Protein AF-A0A227J4R7-F1 (afdb_monomer_lite)

Radius of gyration: 16.45 Å; chains: 1; bounding box: 40×35×44 Å

pLDDT: mean 96.66, std 2.2, range [86.0, 98.81]

Organism: Vibrio parahaemolyticus (NCBI:txid670)

Sequence (116 aa):
HYQTKGDKVTSVKIFNVPAYLAHQDVTVEIEGLGEITVDVAYGGNYYVIVDPQENYAGLEHYSPDEILMLSPKVRTAVSKAVECIHPNDPTVCGVSHVLWTGKPTQEGATARNAVF

Structure (mmCIF, N/CA/C/O backbone):
data_AF-A0A227J4R7-F1
#
_entry.id   AF-A0A227J4R7-F1
#
loop_
_atom_site.group_PDB
_atom_site.id
_atom_site.type_symbol
_atom_site.label_atom_id
_atom_site.label_alt_id
_atom_site.label_comp_id
_atom_site.label_asym_id
_atom_site.label_entity_id
_atom_site.label_seq_id
_atom_site.pdbx_PDB_ins_code
_atom_site.Cartn_x
_atom_site.Cartn_y
_atom_site.Cartn_z
_atom_site.occupancy
_atom_site.B_iso_or_equiv
_atom_site.auth_seq_id
_atom_site.auth_comp_id
_atom_site.auth_asym_id
_atom_site.auth_atom_id
_atom_site.pdbx_PDB_model_num
ATOM 1 N N . HIS A 1 1 ? -17.351 -5.636 19.881 1.00 86.00 1 HIS A N 1
ATOM 2 C CA . HIS A 1 1 ? -16.840 -5.052 21.141 1.00 86.00 1 HIS A CA 1
ATOM 3 C C . HIS A 1 1 ? -16.734 -3.548 20.958 1.00 86.00 1 HIS A C 1
ATOM 5 O O . HIS A 1 1 ? -16.105 -3.133 19.994 1.00 86.00 1 HIS A O 1
ATOM 11 N N . TYR A 1 2 ? -17.368 -2.740 21.807 1.00 94.88 2 TYR A N 1
ATOM 12 C CA . TYR A 1 2 ? -17.293 -1.279 21.724 1.00 94.88 2 TYR A CA 1
ATOM 13 C C . TYR A 1 2 ? -17.286 -0.656 23.124 1.00 94.88 2 TYR A C 1
ATOM 15 O O . TYR A 1 2 ? -17.679 -1.308 24.090 1.00 94.88 2 TYR A O 1
ATOM 23 N N . GLN A 1 3 ? -16.802 0.578 23.228 1.00 97.25 3 GLN A N 1
ATOM 24 C CA . GLN A 1 3 ? -16.785 1.377 24.455 1.00 97.25 3 GLN A CA 1
ATOM 25 C C . GLN A 1 3 ? -17.697 2.591 24.295 1.00 97.25 3 GLN A C 1
ATOM 27 O O . GLN A 1 3 ? -17.858 3.102 23.183 1.00 97.25 3 GLN A O 1
ATOM 32 N N . THR A 1 4 ? -18.275 3.062 25.400 1.00 97.50 4 THR A N 1
ATOM 33 C CA . THR A 1 4 ? -19.112 4.265 25.428 1.00 97.50 4 THR A CA 1
ATOM 34 C C . THR A 1 4 ? -18.672 5.238 26.515 1.00 97.50 4 THR A C 1
ATOM 36 O O . THR A 1 4 ? -18.087 4.856 27.529 1.00 97.50 4 THR A O 1
ATOM 39 N N . LYS A 1 5 ? -18.990 6.517 26.310 1.00 97.25 5 LYS A N 1
ATOM 40 C CA . LYS A 1 5 ? -18.961 7.566 27.332 1.00 97.25 5 LYS A CA 1
ATOM 41 C C . LYS A 1 5 ? -20.324 8.257 27.332 1.00 97.25 5 LYS A C 1
ATOM 43 O O . LYS A 1 5 ? -20.612 9.054 26.438 1.00 97.25 5 LYS A O 1
ATOM 48 N N . GLY A 1 6 ? -21.164 7.921 28.313 1.00 96.25 6 GLY A N 1
ATOM 49 C CA . GLY A 1 6 ? -22.595 8.241 28.273 1.00 96.25 6 GLY A CA 1
ATOM 50 C C . GLY A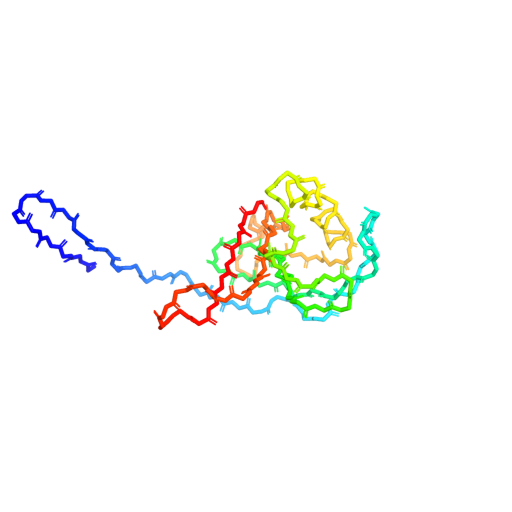 1 6 ? -23.256 7.565 27.071 1.00 96.25 6 GLY A C 1
ATOM 51 O O . GLY A 1 6 ? -22.984 6.396 26.795 1.00 96.25 6 GLY A O 1
ATOM 52 N N . ASP A 1 7 ? -24.029 8.332 26.306 1.00 96.69 7 ASP A N 1
ATOM 53 C CA . ASP A 1 7 ? -24.788 7.827 25.152 1.00 96.69 7 ASP A CA 1
ATOM 54 C C . ASP A 1 7 ? -23.977 7.788 23.844 1.00 96.69 7 ASP A C 1
ATOM 56 O O . ASP A 1 7 ? -24.519 7.526 22.771 1.00 96.69 7 ASP A O 1
ATOM 60 N N . LYS A 1 8 ? -22.667 8.071 23.898 1.00 96.81 8 LYS A N 1
ATOM 61 C CA . LYS A 1 8 ? -21.793 8.108 22.717 1.00 96.81 8 LYS A CA 1
ATOM 62 C C . LYS A 1 8 ? -20.815 6.944 22.705 1.00 96.81 8 LYS A C 1
ATOM 64 O O . LYS A 1 8 ? -20.107 6.717 23.684 1.00 96.81 8 LYS A O 1
ATOM 69 N N . VAL A 1 9 ? -20.722 6.260 21.566 1.00 97.50 9 VAL A N 1
ATOM 70 C CA . VAL A 1 9 ? -19.672 5.269 21.291 1.00 97.50 9 VAL A CA 1
ATOM 71 C C . VAL A 1 9 ? -18.335 5.988 21.098 1.00 97.50 9 VAL A C 1
ATOM 73 O O . VAL A 1 9 ? -18.252 6.942 20.328 1.00 97.50 9 VAL A O 1
ATOM 76 N N . THR A 1 10 ? -17.294 5.538 21.799 1.00 97.56 10 THR A N 1
ATOM 77 C CA . THR A 1 10 ? -15.942 6.125 21.755 1.00 97.56 10 THR A CA 1
ATOM 78 C C . THR A 1 10 ? -14.913 5.228 21.076 1.00 97.56 10 THR A C 1
ATOM 80 O O . THR A 1 10 ? -13.882 5.719 20.631 1.00 97.56 10 THR A O 1
ATOM 83 N N . SER A 1 11 ? -15.164 3.921 20.998 1.00 97.19 11 SER A N 1
ATOM 84 C CA . SER A 1 11 ? -14.262 2.964 20.355 1.00 97.19 11 SER A CA 1
ATOM 85 C C . SER A 1 11 ? -15.030 1.733 19.903 1.00 97.19 11 SER A C 1
ATOM 87 O O . SER A 1 11 ? -15.942 1.284 20.596 1.00 97.19 11 SER A O 1
ATOM 89 N N . VAL A 1 12 ? -14.641 1.168 18.763 1.00 97.25 12 VAL A N 1
ATOM 90 C CA . VAL A 1 12 ? -15.163 -0.094 18.237 1.00 97.25 12 VAL A CA 1
ATOM 91 C C . VAL A 1 12 ? -13.978 -0.982 17.883 1.00 97.25 12 VAL A C 1
ATOM 93 O O . VAL A 1 12 ? -13.009 -0.531 17.280 1.00 97.25 12 VAL A O 1
ATOM 96 N N . LYS A 1 13 ? -14.070 -2.262 18.238 1.00 96.88 13 LYS A N 1
ATOM 97 C CA . LYS A 1 13 ? -13.153 -3.309 17.793 1.00 96.88 13 LYS A CA 1
ATOM 98 C C . LYS A 1 13 ? -13.894 -4.262 16.868 1.00 96.88 13 LYS A C 1
ATOM 100 O O . LYS A 1 13 ? -14.926 -4.829 17.248 1.00 96.88 13 LYS A O 1
ATOM 105 N N . ILE A 1 14 ? -13.311 -4.452 15.691 1.00 95.81 14 ILE A N 1
ATOM 106 C CA . ILE A 1 14 ? -13.790 -5.330 14.628 1.00 95.81 14 ILE A CA 1
ATOM 107 C C . ILE A 1 14 ? -12.789 -6.477 14.484 1.00 95.81 14 ILE A C 1
ATOM 109 O O . ILE A 1 14 ? -11.579 -6.258 14.536 1.00 95.81 14 ILE A O 1
ATOM 113 N N . PHE A 1 15 ? -13.297 -7.698 14.332 1.00 95.81 15 PHE A N 1
ATOM 114 C CA . PHE A 1 15 ? -12.501 -8.821 13.849 1.00 95.81 15 PHE A CA 1
ATOM 115 C C . PHE A 1 15 ? -12.658 -8.861 12.336 1.00 95.81 15 PHE A C 1
ATOM 117 O O . PHE A 1 15 ? -13.772 -9.026 11.842 1.00 95.81 15 PHE A O 1
ATOM 124 N N . ASN A 1 16 ? -11.563 -8.606 11.625 1.00 95.56 16 ASN A N 1
ATOM 125 C CA . ASN A 1 16 ? -11.580 -8.529 10.173 1.00 95.56 16 ASN A CA 1
ATOM 126 C C . ASN A 1 16 ? -11.641 -9.930 9.540 1.00 95.56 16 ASN A C 1
ATOM 128 O O . ASN A 1 16 ? -11.424 -10.939 10.217 1.00 95.56 16 ASN A O 1
ATOM 132 N N . VAL A 1 17 ? -11.908 -9.979 8.236 1.00 95.56 17 VAL A N 1
ATOM 133 C CA . VAL A 1 17 ? -11.735 -11.191 7.426 1.00 95.56 17 VAL A CA 1
ATOM 134 C C . VAL A 1 17 ? -10.268 -11.654 7.433 1.00 95.56 17 VAL A C 1
ATOM 136 O O . VAL A 1 17 ? -9.378 -10.850 7.737 1.00 95.56 17 VAL A O 1
ATOM 139 N N . PRO A 1 18 ? -9.983 -12.928 7.097 1.00 96.75 18 PRO A N 1
ATOM 140 C CA . PRO A 1 18 ? -8.612 -13.393 6.926 1.00 96.75 18 PRO A CA 1
ATOM 141 C C . PRO A 1 18 ? -7.842 -12.521 5.930 1.00 96.75 18 PRO A C 1
ATOM 143 O O 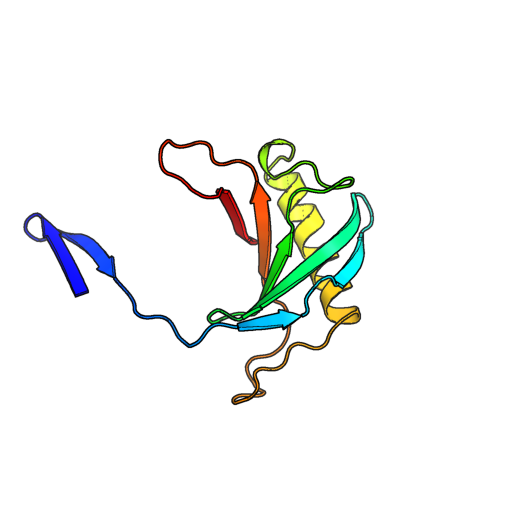. PRO A 1 18 ? -8.333 -12.216 4.844 1.00 96.75 18 PRO A O 1
ATOM 146 N N . ALA A 1 19 ? -6.630 -12.137 6.318 1.00 97.38 19 ALA A N 1
ATOM 147 C CA . ALA A 1 19 ? -5.717 -11.343 5.510 1.00 97.38 19 ALA A CA 1
ATOM 148 C C . ALA A 1 19 ? -4.498 -12.184 5.114 1.00 97.38 19 ALA A C 1
ATOM 150 O O . ALA A 1 19 ? -4.090 -13.068 5.871 1.00 97.38 19 ALA A O 1
ATOM 151 N N . TYR A 1 20 ? -3.925 -11.922 3.941 1.00 98.00 20 TYR A N 1
ATOM 152 C CA . TYR A 1 20 ? -2.753 -12.640 3.436 1.00 98.00 20 TYR A CA 1
ATOM 153 C C . TYR A 1 20 ? -1.941 -11.787 2.457 1.00 98.00 20 TYR A C 1
ATOM 155 O O . TYR A 1 20 ? -2.463 -10.858 1.839 1.00 98.00 20 TYR A O 1
ATOM 163 N N . LEU A 1 21 ? -0.660 -12.125 2.311 1.00 98.31 21 LEU A N 1
ATOM 164 C CA . LEU A 1 21 ? 0.213 -11.572 1.279 1.00 98.31 21 LEU A CA 1
ATOM 165 C C . LEU A 1 21 ? -0.088 -12.284 -0.044 1.00 98.31 21 LEU A C 1
ATOM 167 O O . LEU A 1 21 ? 0.043 -13.504 -0.125 1.00 98.31 21 LEU A O 1
ATOM 171 N N . ALA A 1 22 ? -0.559 -11.540 -1.041 1.00 98.12 22 ALA A N 1
ATOM 172 C CA . ALA A 1 22 ? -0.947 -12.084 -2.338 1.00 98.12 22 ALA A CA 1
ATOM 173 C C . ALA A 1 22 ? 0.249 -12.158 -3.291 1.00 98.12 22 ALA A C 1
ATOM 175 O O . ALA A 1 22 ? 0.448 -13.184 -3.933 1.00 98.12 22 ALA A O 1
ATOM 176 N N . HIS A 1 23 ? 1.049 -11.093 -3.334 1.00 98.50 23 HIS A N 1
ATOM 177 C CA . HIS A 1 23 ? 2.284 -11.007 -4.109 1.00 98.50 23 HIS A CA 1
ATOM 178 C C . HIS A 1 23 ? 3.325 -10.241 -3.306 1.00 98.50 23 HIS A C 1
ATOM 180 O O . HIS A 1 23 ? 2.975 -9.299 -2.594 1.00 98.50 23 HIS A O 1
ATOM 186 N N . GLN A 1 24 ? 4.582 -10.645 -3.432 1.00 98.50 24 GLN A N 1
ATOM 187 C CA . GLN A 1 24 ? 5.712 -10.006 -2.772 1.00 98.50 24 GLN A CA 1
ATOM 188 C C . GLN A 1 24 ? 6.712 -9.535 -3.825 1.00 98.50 24 GLN A C 1
ATOM 190 O O . GLN A 1 24 ? 6.869 -10.213 -4.843 1.00 98.50 24 GLN A O 1
ATOM 195 N N . ASP A 1 25 ? 7.386 -8.417 -3.566 1.00 98.44 25 ASP A N 1
ATOM 196 C CA . ASP A 1 25 ? 8.513 -7.923 -4.364 1.00 98.44 25 ASP A CA 1
ATOM 197 C C . ASP A 1 25 ? 8.171 -7.741 -5.862 1.00 98.44 25 ASP A C 1
ATOM 199 O O . ASP A 1 25 ? 8.919 -8.132 -6.761 1.00 98.44 25 ASP A O 1
ATOM 203 N N . VAL A 1 26 ? 7.008 -7.146 -6.152 1.00 98.69 26 VAL A N 1
ATOM 204 C CA . VAL A 1 26 ? 6.559 -6.852 -7.520 1.00 98.69 26 VAL A CA 1
ATOM 205 C C . VAL A 1 26 ? 7.200 -5.553 -8.000 1.00 98.69 26 VAL A C 1
ATOM 207 O O . VAL A 1 26 ? 6.853 -4.474 -7.523 1.00 98.69 26 VAL A O 1
ATOM 210 N N . THR A 1 27 ? 8.098 -5.636 -8.977 1.00 98.62 27 THR A N 1
ATOM 211 C CA . THR A 1 27 ? 8.757 -4.461 -9.565 1.00 98.62 27 THR A CA 1
ATOM 212 C C . THR A 1 27 ? 7.996 -3.933 -10.783 1.00 98.62 27 THR A C 1
ATOM 214 O O . THR A 1 27 ? 7.644 -4.693 -11.689 1.00 98.62 27 THR A O 1
ATOM 217 N N . VAL A 1 28 ? 7.735 -2.624 -10.818 1.00 98.50 28 VAL A N 1
ATOM 218 C CA . VAL A 1 28 ? 7.039 -1.936 -11.916 1.00 98.50 28 VAL A CA 1
ATOM 219 C C . VAL A 1 28 ? 7.645 -0.563 -12.205 1.00 98.50 28 VAL A C 1
ATOM 221 O O . VAL A 1 28 ? 8.091 0.140 -11.304 1.00 98.50 28 VAL A O 1
ATOM 224 N N . GLU A 1 29 ? 7.590 -0.150 -13.470 1.00 98.50 29 GLU A N 1
ATOM 225 C CA . GLU A 1 29 ? 8.019 1.178 -13.921 1.00 98.50 29 GLU A CA 1
ATOM 226 C C . GLU A 1 29 ? 6.861 2.178 -13.901 1.00 98.50 29 GLU A C 1
ATOM 228 O O . GLU A 1 29 ? 5.815 1.952 -14.522 1.00 98.50 29 GLU A O 1
ATOM 233 N N . ILE A 1 30 ? 7.052 3.306 -13.215 1.00 98.31 30 ILE A N 1
ATOM 234 C CA . ILE A 1 30 ? 6.025 4.330 -13.023 1.00 98.31 30 ILE A CA 1
ATOM 235 C C . ILE A 1 30 ? 6.485 5.659 -13.610 1.00 98.31 30 ILE A C 1
ATOM 237 O O . ILE A 1 30 ? 7.432 6.291 -13.148 1.00 98.31 30 ILE A O 1
ATOM 241 N N . GLU A 1 31 ? 5.751 6.152 -14.604 1.00 95.94 31 GLU A N 1
ATOM 242 C CA . GLU A 1 31 ? 6.031 7.454 -15.205 1.00 95.94 31 GLU A CA 1
ATOM 243 C C . GLU A 1 31 ? 5.932 8.591 -14.167 1.00 95.94 31 GLU A C 1
ATOM 245 O O . GLU A 1 31 ? 4.845 8.901 -13.660 1.00 95.94 31 GLU A O 1
ATOM 250 N N . GLY A 1 32 ? 7.065 9.256 -13.925 1.00 94.31 32 GLY A N 1
ATOM 251 C CA . GLY A 1 32 ? 7.211 10.353 -12.962 1.00 94.31 32 GLY A CA 1
ATOM 252 C C . GLY A 1 32 ? 7.733 9.928 -11.587 1.00 94.31 32 GLY A C 1
ATOM 253 O O . GLY A 1 32 ? 7.972 10.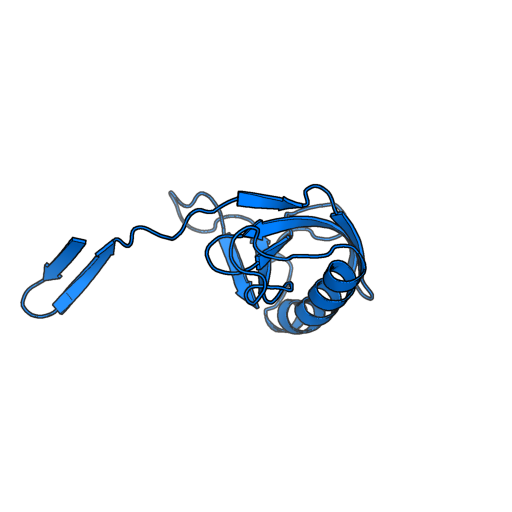799 -10.759 1.00 94.31 32 GLY A O 1
ATOM 254 N N . LEU A 1 33 ? 7.931 8.627 -11.355 1.00 96.69 33 LEU A N 1
ATOM 255 C CA . LEU A 1 33 ? 8.506 8.093 -10.116 1.00 96.69 33 LEU A CA 1
ATOM 256 C C . LEU A 1 33 ? 9.725 7.196 -10.388 1.00 96.69 33 LEU A C 1
ATOM 258 O O . LEU A 1 33 ? 10.667 7.222 -9.611 1.00 96.69 33 LEU A O 1
ATOM 262 N N . GLY A 1 34 ? 9.743 6.484 -11.518 1.00 98.06 34 GLY A N 1
ATOM 263 C CA . GLY A 1 34 ? 10.765 5.497 -11.868 1.00 98.06 34 GLY A CA 1
ATOM 264 C C . GLY A 1 34 ? 10.356 4.081 -11.466 1.00 98.06 34 GLY A C 1
ATOM 265 O O . GLY A 1 34 ? 9.172 3.806 -11.239 1.00 98.06 34 GLY A O 1
ATOM 266 N N . GLU A 1 35 ? 11.344 3.196 -11.381 1.00 98.50 35 GLU A N 1
ATOM 267 C CA . GLU A 1 35 ? 11.156 1.816 -10.948 1.00 98.50 35 GLU A CA 1
ATOM 268 C C . GLU A 1 35 ? 10.837 1.768 -9.451 1.00 98.50 35 GLU A C 1
ATOM 270 O O . GLU A 1 35 ? 11.547 2.363 -8.638 1.00 98.50 35 GLU A O 1
ATOM 275 N N . ILE A 1 36 ? 9.779 1.053 -9.076 1.00 98.62 36 ILE A N 1
ATOM 276 C CA . ILE A 1 36 ? 9.459 0.770 -7.676 1.00 98.62 36 ILE A CA 1
ATOM 277 C C . ILE A 1 36 ? 9.153 -0.710 -7.487 1.00 98.62 36 ILE A C 1
ATOM 279 O O . ILE A 1 36 ? 8.570 -1.353 -8.359 1.00 98.62 36 ILE A O 1
ATOM 283 N N . THR A 1 37 ? 9.487 -1.220 -6.309 1.00 98.81 37 THR A N 1
ATOM 284 C CA . THR A 1 37 ? 9.114 -2.554 -5.843 1.00 98.81 37 THR A CA 1
ATOM 285 C C . THR A 1 37 ? 8.034 -2.430 -4.777 1.00 98.81 37 THR A C 1
ATOM 287 O O . THR A 1 37 ? 8.132 -1.597 -3.872 1.00 98.81 37 THR A O 1
ATOM 290 N N . VAL A 1 38 ? 6.971 -3.220 -4.917 1.00 98.75 38 VAL A N 1
ATOM 291 C CA . VAL A 1 38 ? 5.778 -3.161 -4.068 1.00 98.75 38 VAL A CA 1
ATOM 292 C C . VAL A 1 38 ? 5.317 -4.552 -3.663 1.00 98.75 38 VAL A C 1
ATOM 294 O O . VAL A 1 38 ? 5.490 -5.521 -4.403 1.00 98.75 38 VAL A O 1
ATOM 297 N N . ASP A 1 39 ? 4.630 -4.622 -2.531 1.00 98.75 39 ASP A N 1
ATOM 298 C CA . ASP A 1 39 ? 3.890 -5.813 -2.127 1.00 98.75 39 ASP A CA 1
ATOM 299 C C . ASP A 1 39 ? 2.404 -5.645 -2.438 1.00 98.75 39 ASP A C 1
ATOM 301 O O . ASP A 1 39 ? 1.868 -4.533 -2.465 1.00 98.75 39 ASP A O 1
ATOM 305 N N . VAL A 1 40 ? 1.702 -6.759 -2.640 1.00 98.62 40 VAL A N 1
ATOM 306 C CA . VAL A 1 40 ? 0.243 -6.771 -2.751 1.00 98.62 40 VAL A CA 1
ATOM 307 C C . VAL A 1 40 ? -0.338 -7.675 -1.680 1.00 98.62 40 VAL A C 1
ATOM 309 O O . VAL A 1 40 ? -0.063 -8.873 -1.650 1.00 98.62 40 VAL A O 1
ATOM 312 N N . ALA A 1 41 ? -1.189 -7.126 -0.818 1.00 98.31 41 ALA A N 1
ATOM 313 C CA . ALA A 1 41 ? -1.825 -7.870 0.265 1.00 98.31 41 ALA A CA 1
ATOM 314 C C . ALA A 1 41 ? -3.350 -7.750 0.220 1.00 98.31 41 ALA A C 1
ATOM 316 O O . ALA A 1 41 ? -3.904 -6.723 -0.176 1.00 98.31 41 ALA A O 1
ATOM 317 N N . TYR A 1 42 ? -4.033 -8.803 0.663 1.00 98.06 42 TYR A N 1
ATOM 318 C CA . TYR A 1 42 ? -5.474 -8.811 0.870 1.00 98.06 42 TYR A CA 1
ATOM 319 C C . TYR A 1 42 ? -5.796 -8.655 2.355 1.00 98.06 42 TYR A C 1
ATOM 321 O O . TYR A 1 42 ? -5.273 -9.392 3.187 1.00 98.06 42 TYR A O 1
ATOM 329 N N . GLY A 1 43 ? -6.703 -7.736 2.684 1.00 95.69 43 GLY A N 1
ATOM 330 C CA . GLY A 1 43 ? -7.223 -7.534 4.044 1.00 95.69 43 GLY A CA 1
ATOM 331 C C . GLY A 1 43 ? -8.713 -7.194 4.073 1.00 95.69 43 GLY A C 1
ATOM 332 O O . GLY A 1 43 ? -9.152 -6.419 4.920 1.00 95.69 43 GLY A O 1
ATOM 333 N N . GLY A 1 44 ? -9.473 -7.704 3.102 1.00 94.50 44 GLY A N 1
ATOM 334 C CA . GLY A 1 44 ? -10.842 -7.283 2.772 1.00 94.50 44 GLY A CA 1
ATOM 335 C C . GLY A 1 44 ? -10.932 -6.653 1.379 1.00 94.50 44 GLY A C 1
ATOM 336 O O . GLY A 1 44 ? -11.891 -6.896 0.656 1.00 94.50 44 GLY A O 1
ATOM 337 N N . ASN A 1 45 ? -9.879 -5.941 0.971 1.00 95.56 45 ASN A N 1
ATOM 338 C CA . ASN A 1 45 ? -9.587 -5.532 -0.405 1.00 95.56 45 ASN A CA 1
ATOM 339 C C . ASN A 1 45 ? -8.111 -5.818 -0.710 1.00 95.56 45 ASN A C 1
ATOM 341 O O . ASN A 1 45 ? -7.328 -6.018 0.223 1.00 95.56 45 ASN A O 1
ATOM 345 N N . TYR A 1 46 ? -7.738 -5.810 -1.991 1.00 97.88 46 TYR A N 1
ATOM 346 C CA . TYR A 1 46 ? -6.337 -5.834 -2.403 1.00 97.88 46 TYR A CA 1
ATOM 347 C C . TYR A 1 46 ? -5.720 -4.437 -2.340 1.00 97.88 46 TYR A C 1
ATOM 349 O O . TYR A 1 46 ? -6.246 -3.487 -2.931 1.00 97.88 46 TYR A O 1
ATOM 357 N N . TYR A 1 47 ? -4.586 -4.354 -1.655 1.00 98.25 47 TYR A N 1
ATOM 358 C CA . TYR A 1 47 ? -3.774 -3.156 -1.508 1.00 98.25 47 TYR A CA 1
ATOM 359 C C . TYR A 1 47 ? -2.423 -3.377 -2.159 1.00 98.25 47 TYR A C 1
ATOM 361 O O . TYR A 1 47 ? -1.736 -4.334 -1.814 1.00 98.25 47 TYR A O 1
ATOM 369 N N . VAL A 1 48 ? -2.040 -2.467 -3.047 1.00 98.69 48 VAL A N 1
ATOM 370 C CA . VAL A 1 48 ? -0.639 -2.274 -3.419 1.00 98.69 48 VAL A CA 1
ATOM 371 C C . VAL A 1 48 ? 0.014 -1.459 -2.312 1.00 98.69 48 VAL A C 1
ATOM 373 O O . VAL A 1 48 ? -0.462 -0.367 -2.015 1.00 98.69 48 VAL A O 1
ATOM 376 N N . ILE A 1 49 ? 1.063 -1.977 -1.688 1.00 98.62 49 ILE A N 1
ATOM 377 C CA . ILE A 1 49 ? 1.753 -1.345 -0.565 1.00 98.62 49 ILE A CA 1
ATOM 378 C C . ILE A 1 49 ? 3.101 -0.832 -1.063 1.00 98.62 49 ILE A C 1
ATOM 380 O O . ILE A 1 49 ? 3.931 -1.608 -1.533 1.00 98.62 49 ILE A O 1
ATOM 384 N N . VAL A 1 50 ? 3.294 0.483 -0.976 1.00 98.50 50 VAL A N 1
ATOM 385 C CA . VAL A 1 50 ? 4.522 1.162 -1.398 1.00 98.50 50 VAL A CA 1
ATOM 386 C C . VAL A 1 50 ? 5.289 1.612 -0.161 1.00 98.50 50 VAL A C 1
ATOM 388 O O . VAL A 1 50 ? 4.876 2.566 0.507 1.00 98.50 50 VAL A O 1
ATOM 391 N N . ASP A 1 51 ? 6.398 0.929 0.119 1.00 97.94 51 ASP A N 1
ATOM 392 C CA . ASP A 1 51 ? 7.326 1.273 1.199 1.00 97.94 51 ASP A CA 1
ATOM 393 C C . ASP A 1 51 ? 8.471 2.186 0.735 1.00 97.94 51 ASP A C 1
ATOM 395 O 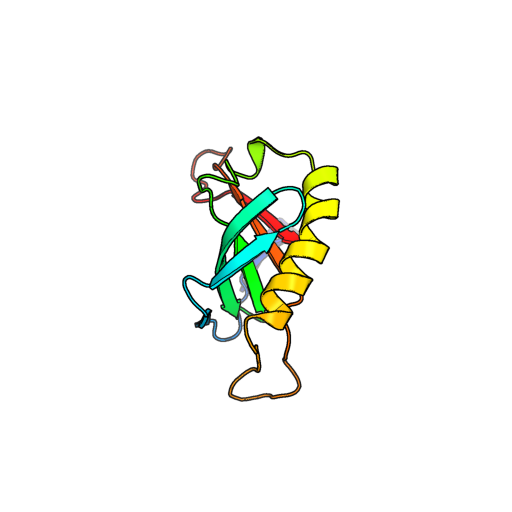O . ASP A 1 51 ? 8.794 2.198 -0.462 1.00 97.94 51 ASP A O 1
ATOM 399 N N . PRO A 1 52 ? 9.085 2.969 1.655 1.00 97.38 52 PRO A N 1
ATOM 400 C CA . PRO A 1 52 ? 10.195 3.846 1.322 1.00 97.38 52 PRO A CA 1
ATOM 401 C C . PRO A 1 52 ? 11.361 3.077 0.700 1.00 97.38 52 PRO A C 1
ATOM 403 O O . PRO A 1 52 ? 11.817 2.066 1.231 1.00 97.38 52 PRO A O 1
ATOM 406 N N . GLN A 1 53 ? 11.851 3.590 -0.419 1.00 98.00 53 GLN A N 1
ATOM 407 C CA . GLN A 1 53 ? 12.881 2.999 -1.266 1.00 98.00 53 GLN A CA 1
ATOM 408 C C . GLN A 1 53 ? 13.567 4.095 -2.096 1.00 98.00 53 GLN A C 1
ATOM 410 O O . GLN A 1 53 ? 13.255 5.276 -1.951 1.00 98.00 53 GLN A O 1
ATOM 415 N N . GLU A 1 54 ? 14.503 3.726 -2.971 1.00 97.44 54 GLU A N 1
ATOM 416 C CA . GLU A 1 54 ? 15.324 4.682 -3.734 1.00 97.44 54 GLU A CA 1
ATOM 417 C C . GLU A 1 54 ? 14.492 5.733 -4.488 1.00 97.44 54 GLU A C 1
ATOM 419 O O . GLU A 1 54 ? 14.723 6.932 -4.339 1.00 97.44 54 GLU A O 1
ATOM 424 N N . ASN A 1 55 ? 13.465 5.286 -5.213 1.00 97.88 55 ASN A N 1
ATOM 425 C CA . ASN A 1 55 ? 12.600 6.145 -6.025 1.00 97.88 55 ASN A CA 1
ATOM 426 C C . ASN A 1 55 ? 11.360 6.669 -5.280 1.00 97.88 55 ASN A C 1
ATOM 428 O O . ASN A 1 55 ? 10.533 7.371 -5.856 1.00 97.88 55 ASN A O 1
ATOM 432 N N . TYR A 1 56 ? 11.224 6.359 -3.989 1.00 98.00 56 TYR A N 1
ATOM 433 C CA . TYR A 1 56 ? 10.143 6.856 -3.142 1.00 98.00 56 TYR A CA 1
ATOM 434 C C . TYR A 1 56 ? 10.641 7.032 -1.708 1.00 98.00 56 TYR A C 1
ATOM 436 O O . TYR A 1 56 ? 10.688 6.087 -0.930 1.00 98.00 56 TYR A O 1
ATOM 444 N N . ALA A 1 57 ? 10.978 8.260 -1.315 1.00 96.69 57 ALA A N 1
ATOM 445 C CA . ALA A 1 57 ? 11.582 8.529 -0.005 1.00 96.69 57 ALA A CA 1
ATOM 446 C C . ALA A 1 57 ? 10.622 8.361 1.198 1.00 96.69 57 ALA A C 1
ATOM 448 O O . ALA A 1 57 ? 11.047 8.495 2.344 1.00 96.69 57 ALA A O 1
ATOM 449 N N . GLY A 1 58 ? 9.336 8.084 0.955 1.00 97.00 58 GLY A N 1
ATOM 450 C CA . GLY A 1 58 ? 8.288 8.016 1.971 1.00 97.00 58 GLY A CA 1
ATOM 451 C C . GLY A 1 58 ? 7.279 9.160 1.867 1.00 97.00 58 GLY A C 1
ATOM 452 O O . GLY A 1 58 ? 7.556 10.223 1.311 1.00 97.00 58 GLY A O 1
ATOM 453 N N . LEU A 1 59 ? 6.092 8.941 2.435 1.00 96.88 59 LEU A 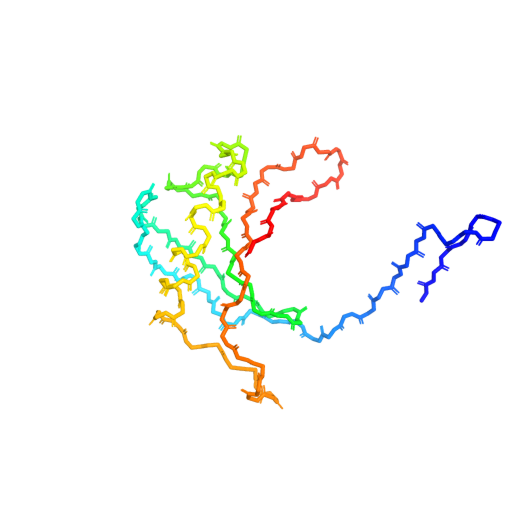N 1
ATOM 454 C CA . LEU A 1 59 ? 4.908 9.792 2.250 1.00 96.88 59 LEU A CA 1
ATOM 455 C C . LEU A 1 59 ? 5.125 11.272 2.637 1.00 96.88 59 LEU A C 1
ATOM 457 O O . LEU A 1 59 ? 4.394 12.148 2.203 1.00 96.88 59 LEU A O 1
ATOM 461 N N . GLU A 1 60 ? 6.104 11.583 3.486 1.00 95.25 60 GLU A N 1
ATOM 462 C CA . GLU A 1 60 ? 6.379 12.928 4.021 1.00 95.25 60 GLU A CA 1
ATOM 463 C C . GLU A 1 60 ? 7.062 13.834 3.007 1.00 95.25 60 GLU A C 1
ATOM 465 O O . GLU A 1 60 ? 7.116 15.043 3.216 1.00 95.25 60 GLU A O 1
ATOM 470 N N . HIS A 1 61 ? 7.558 13.246 1.925 1.00 96.94 61 HIS A N 1
ATOM 471 C CA . HIS A 1 61 ? 8.234 13.943 0.845 1.00 96.94 61 HIS A CA 1
ATOM 472 C C . HIS A 1 61 ? 7.299 14.278 -0.319 1.00 96.94 61 HIS A C 1
ATOM 474 O O . HIS A 1 61 ? 7.753 14.872 -1.291 1.00 96.94 61 HIS A O 1
ATOM 480 N N . TYR A 1 62 ? 6.013 13.930 -0.212 1.00 96.75 62 TYR A N 1
ATOM 481 C CA . TYR A 1 62 ? 5.023 14.117 -1.265 1.00 96.75 62 TYR A CA 1
ATOM 482 C C . TYR A 1 62 ? 3.811 14.882 -0.740 1.00 96.75 62 TYR A C 1
ATOM 484 O O . TYR A 1 62 ? 3.337 14.678 0.381 1.00 96.75 62 TYR A O 1
ATOM 492 N N . SER A 1 63 ? 3.283 15.761 -1.579 1.00 96.88 63 SER A N 1
ATOM 493 C CA . SER A 1 63 ? 1.989 16.393 -1.365 1.00 96.88 63 SER A CA 1
ATOM 494 C C . SER A 1 63 ? 0.842 15.400 -1.614 1.00 96.88 63 SER A C 1
ATOM 496 O O . SER A 1 63 ? 0.995 14.438 -2.374 1.00 96.88 63 SER A O 1
ATOM 498 N N . PRO A 1 64 ? -0.347 15.632 -1.028 1.00 96.31 64 PRO A N 1
ATOM 499 C CA . PRO A 1 64 ? -1.530 14.830 -1.334 1.00 96.31 64 PRO A CA 1
ATOM 500 C C . PRO A 1 64 ? -1.856 14.773 -2.834 1.00 96.31 64 PRO A C 1
ATOM 502 O O . PRO A 1 64 ? -2.259 13.721 -3.323 1.00 96.31 64 PRO A O 1
ATOM 505 N N . ASP A 1 65 ? -1.638 15.870 -3.564 1.00 97.56 65 ASP A N 1
ATOM 506 C CA . ASP A 1 65 ? -1.905 15.953 -5.004 1.00 97.56 65 ASP A CA 1
ATOM 507 C C . ASP A 1 65 ? -0.947 15.071 -5.815 1.00 97.56 65 ASP A C 1
ATOM 509 O O . ASP A 1 65 ? -1.372 14.388 -6.745 1.00 97.56 65 ASP A O 1
ATOM 513 N N . GLU A 1 66 ? 0.335 15.016 -5.444 1.00 97.12 66 GLU A N 1
ATOM 514 C CA . GLU A 1 66 ? 1.299 14.106 -6.076 1.00 97.12 66 GLU A CA 1
ATOM 515 C C . GLU A 1 66 ? 0.911 12.644 -5.858 1.00 97.12 66 GLU A C 1
ATOM 517 O O . GLU A 1 66 ? 0.893 11.862 -6.810 1.00 97.12 66 GLU A O 1
ATOM 522 N N . ILE A 1 67 ? 0.518 12.279 -4.635 1.00 97.69 67 ILE A N 1
ATOM 523 C CA . ILE A 1 67 ? 0.065 10.916 -4.343 1.00 97.69 67 ILE A CA 1
ATOM 524 C C . ILE A 1 67 ? -1.212 10.577 -5.125 1.00 97.69 67 ILE A C 1
ATOM 526 O O . ILE A 1 67 ? -1.321 9.482 -5.689 1.00 97.69 67 ILE A O 1
ATOM 530 N N . LEU A 1 68 ? -2.159 11.512 -5.225 1.00 96.88 68 LEU A N 1
ATOM 531 C CA . LEU A 1 68 ? -3.367 11.360 -6.040 1.00 96.88 68 LEU A CA 1
ATOM 532 C C . LEU A 1 68 ? -3.039 11.138 -7.522 1.00 96.88 68 LEU A C 1
ATOM 534 O O . LEU A 1 68 ? -3.667 10.299 -8.164 1.00 96.88 68 LEU A O 1
ATOM 538 N N . MET A 1 69 ? -2.047 11.849 -8.064 1.00 97.38 69 MET A N 1
ATOM 539 C CA . MET A 1 69 ? -1.613 11.686 -9.455 1.00 97.38 69 MET A CA 1
ATOM 540 C C . MET A 1 69 ? -0.881 10.360 -9.702 1.00 97.38 69 MET A C 1
ATOM 542 O O . MET A 1 69 ? -1.058 9.748 -10.758 1.00 97.38 69 MET A O 1
ATOM 546 N N . LEU A 1 70 ? -0.063 9.901 -8.751 1.00 98.00 70 LEU A N 1
ATOM 547 C CA . LEU A 1 70 ? 0.720 8.668 -8.879 1.00 98.00 70 LEU A CA 1
ATOM 548 C C . LEU A 1 70 ? -0.128 7.404 -8.685 1.00 98.00 70 LEU A C 1
ATOM 550 O O . LEU A 1 70 ? 0.103 6.397 -9.358 1.00 98.00 70 LEU A O 1
ATOM 554 N N . SER A 1 71 ? -1.135 7.439 -7.809 1.00 97.88 71 SER A N 1
ATOM 555 C CA . SER A 1 71 ? -1.893 6.243 -7.404 1.00 97.88 71 SER A CA 1
ATOM 556 C C . SER A 1 71 ? -2.559 5.488 -8.570 1.00 97.88 71 SER A C 1
ATOM 558 O O . SER A 1 71 ? -2.402 4.267 -8.645 1.00 97.88 71 SER A O 1
ATOM 560 N N . PRO A 1 72 ? -3.238 6.139 -9.539 1.00 97.56 72 PRO A N 1
ATOM 561 C CA . PRO A 1 72 ? -3.795 5.442 -10.700 1.00 97.56 72 PRO A CA 1
ATOM 562 C C . PRO A 1 72 ? -2.725 4.809 -11.598 1.00 97.56 72 PRO A C 1
ATOM 564 O O . PRO A 1 72 ? -2.968 3.747 -12.180 1.00 97.56 72 PRO A O 1
ATOM 567 N N . LYS A 1 73 ? -1.541 5.432 -11.702 1.00 98.06 73 LYS A N 1
ATOM 568 C CA . LYS A 1 73 ? -0.419 4.907 -12.495 1.00 98.06 73 LYS A CA 1
ATOM 569 C C . LYS A 1 73 ? 0.123 3.628 -11.868 1.00 98.06 73 LYS A C 1
ATOM 571 O O . LYS A 1 73 ? 0.198 2.611 -12.553 1.00 98.06 73 LYS A O 1
ATOM 576 N N . VAL A 1 74 ? 0.389 3.659 -10.559 1.00 98.25 74 VAL A N 1
ATOM 577 C CA . VAL A 1 74 ? 0.821 2.489 -9.778 1.00 98.25 74 VAL A CA 1
ATOM 578 C C . VAL A 1 74 ? -0.202 1.365 -9.879 1.00 98.25 74 VAL A C 1
ATOM 580 O O . VAL A 1 74 ? 0.137 0.253 -10.274 1.00 98.25 74 VAL A O 1
ATOM 583 N N . ARG A 1 75 ? -1.481 1.663 -9.626 1.00 97.75 75 ARG A N 1
ATOM 584 C CA . ARG A 1 75 ? -2.565 0.676 -9.716 1.00 97.75 75 ARG A CA 1
ATOM 585 C C . ARG A 1 75 ? -2.623 0.012 -11.088 1.00 97.75 75 ARG A C 1
ATOM 587 O O . ARG A 1 75 ? -2.737 -1.207 -11.174 1.00 97.75 75 ARG A O 1
ATOM 594 N N . THR A 1 76 ? -2.522 0.805 -12.154 1.00 97.56 76 THR A N 1
ATOM 595 C CA . THR A 1 76 ? -2.561 0.303 -13.533 1.00 97.56 76 THR A CA 1
ATOM 596 C C . THR A 1 76 ? -1.343 -0.556 -13.857 1.00 97.56 76 THR A C 1
ATOM 598 O O . THR A 1 76 ? -1.496 -1.599 -14.488 1.00 97.56 76 THR A O 1
ATOM 601 N N . ALA A 1 77 ? -0.146 -0.136 -13.447 1.00 98.25 77 ALA A N 1
ATOM 602 C CA . ALA A 1 77 ? 1.084 -0.881 -13.695 1.00 98.25 77 ALA A CA 1
ATOM 603 C C . ALA A 1 77 ? 1.074 -2.232 -12.967 1.00 98.25 77 ALA A C 1
ATOM 605 O O . ALA A 1 77 ? 1.289 -3.268 -13.592 1.00 98.25 77 ALA A O 1
ATOM 606 N N . VAL A 1 78 ? 0.710 -2.242 -11.683 1.00 98.31 78 VAL A N 1
ATOM 607 C CA . VAL A 1 78 ? 0.645 -3.473 -10.883 1.00 98.31 78 VAL A CA 1
ATOM 608 C C . VAL A 1 78 ? -0.464 -4.403 -11.371 1.00 98.31 78 VAL A C 1
ATOM 610 O O . VAL A 1 78 ? -0.224 -5.596 -11.511 1.00 98.31 78 VAL A O 1
ATOM 613 N N . SER A 1 79 ? -1.638 -3.873 -11.740 1.00 97.06 79 SER A N 1
ATOM 614 C CA . SER A 1 79 ? -2.728 -4.682 -12.325 1.00 97.06 79 SER A CA 1
ATOM 615 C C . SER A 1 79 ? -2.318 -5.414 -13.606 1.00 97.06 79 SER A C 1
ATOM 617 O O . SER A 1 79 ? -2.926 -6.418 -13.958 1.00 97.06 79 SER A O 1
ATOM 619 N N . LYS A 1 80 ? -1.334 -4.885 -14.344 1.00 97.69 80 LYS A N 1
ATOM 620 C CA . LYS A 1 80 ? -0.791 -5.532 -15.546 1.00 97.69 80 LYS A CA 1
ATOM 621 C C . LYS A 1 80 ? 0.293 -6.556 -15.216 1.00 97.69 80 LYS A C 1
ATOM 623 O O . LYS A 1 80 ? 0.481 -7.484 -15.994 1.00 97.69 80 LYS A O 1
ATOM 628 N N . ALA A 1 81 ? 1.016 -6.359 -14.116 1.00 98.12 81 ALA A N 1
ATOM 629 C CA . ALA A 1 81 ? 2.117 -7.221 -13.704 1.00 98.12 81 ALA A CA 1
ATOM 630 C C . ALA A 1 81 ? 1.634 -8.488 -12.987 1.00 98.12 81 ALA A C 1
ATOM 632 O O . ALA A 1 81 ? 2.233 -9.547 -13.158 1.00 98.12 81 ALA A O 1
ATOM 633 N N . VAL A 1 82 ? 0.557 -8.393 -12.201 1.00 97.69 82 VAL A N 1
ATOM 634 C CA . VAL A 1 82 ? 0.056 -9.504 -11.384 1.00 97.69 82 VAL A CA 1
ATOM 635 C C . VAL A 1 82 ? -1.463 -9.625 -11.428 1.00 97.69 82 VAL A C 1
ATOM 637 O O . VAL A 1 82 ? -2.194 -8.636 -11.466 1.00 97.69 82 VAL A O 1
ATOM 640 N N . GLU A 1 83 ? -1.945 -10.864 -11.355 1.00 97.31 83 GLU A N 1
ATOM 641 C CA . GLU A 1 83 ? -3.365 -11.165 -11.203 1.00 97.31 83 GLU A CA 1
ATOM 642 C C . GLU A 1 83 ? -3.714 -11.317 -9.717 1.00 97.31 83 GLU A C 1
ATOM 644 O O . GLU A 1 83 ? -3.067 -12.056 -8.973 1.00 97.31 83 GLU A O 1
ATOM 649 N N . CYS A 1 84 ? -4.745 -10.603 -9.268 1.00 97.44 84 CYS A N 1
ATOM 650 C CA . CYS A 1 84 ? -5.259 -10.692 -7.904 1.00 97.44 84 CYS A CA 1
ATOM 651 C C . CYS A 1 84 ? -6.688 -11.225 -7.946 1.00 97.44 84 CYS A C 1
ATOM 653 O O . CYS A 1 84 ? -7.594 -10.507 -8.366 1.00 97.44 84 CYS A O 1
ATOM 655 N N . ILE A 1 85 ? -6.890 -12.470 -7.519 1.00 97.69 85 ILE A N 1
ATOM 656 C CA . ILE A 1 85 ? -8.202 -13.118 -7.418 1.00 97.69 85 ILE A CA 1
ATOM 657 C C . ILE A 1 85 ? -8.267 -13.830 -6.071 1.00 97.69 85 ILE A C 1
ATOM 659 O O . ILE A 1 85 ? -7.358 -14.585 -5.717 1.00 97.69 85 ILE A O 1
ATOM 663 N N . HIS A 1 86 ? -9.328 -13.586 -5.304 1.00 97.31 86 HIS A N 1
ATOM 664 C CA . HIS A 1 86 ? -9.444 -14.164 -3.974 1.00 97.31 86 HIS A CA 1
ATOM 665 C C . HIS A 1 86 ? -9.690 -15.681 -4.066 1.00 97.31 86 HIS A C 1
ATOM 667 O O . HIS A 1 86 ? -10.579 -16.115 -4.803 1.00 97.31 86 HIS A O 1
ATOM 673 N N . PRO A 1 87 ? -8.964 -16.513 -3.291 1.00 96.00 87 PRO A N 1
ATOM 674 C CA . PRO A 1 87 ? -8.942 -17.968 -3.477 1.00 96.00 87 PRO A CA 1
ATOM 675 C C . PRO A 1 87 ? -10.297 -18.647 -3.255 1.00 96.00 87 PRO A C 1
ATOM 677 O O . PRO A 1 87 ? -10.541 -19.723 -3.792 1.00 96.00 87 PRO A O 1
ATOM 680 N N . ASN A 1 88 ? -11.179 -18.022 -2.470 1.00 96.25 88 ASN A N 1
ATOM 681 C CA . ASN A 1 88 ? -12.500 -18.567 -2.147 1.00 96.25 88 ASN A CA 1
ATOM 682 C C . ASN A 1 88 ? -13.656 -17.808 -2.815 1.00 96.25 88 ASN A C 1
ATOM 684 O O . ASN A 1 88 ? -14.802 -18.222 -2.670 1.00 96.25 88 ASN A O 1
ATOM 688 N N . ASP A 1 89 ? -13.384 -16.685 -3.487 1.00 95.44 89 ASP A N 1
ATOM 689 C CA . ASP A 1 89 ? -14.421 -15.864 -4.119 1.00 95.44 89 ASP A CA 1
ATOM 690 C C . ASP A 1 89 ? -13.843 -15.107 -5.326 1.00 95.44 89 ASP A C 1
ATOM 692 O O . ASP A 1 89 ? -13.248 -14.042 -5.157 1.00 95.44 89 ASP A O 1
ATOM 696 N N . PRO A 1 90 ? -14.018 -15.615 -6.555 1.00 95.75 90 PRO A N 1
ATOM 697 C CA . PRO A 1 90 ? -13.443 -14.986 -7.737 1.00 95.75 90 PRO A CA 1
ATOM 698 C C . PRO A 1 90 ? -14.077 -13.631 -8.086 1.00 95.75 90 PRO A C 1
ATOM 700 O O . PRO A 1 90 ? -13.539 -12.919 -8.929 1.00 95.75 90 PRO A O 1
ATOM 703 N N . THR A 1 91 ? -15.201 -13.253 -7.461 1.00 95.56 91 THR A N 1
ATOM 704 C CA . THR A 1 91 ? -15.798 -11.917 -7.642 1.00 95.56 91 THR A CA 1
ATOM 705 C C . THR A 1 91 ? -15.010 -10.828 -6.912 1.00 95.56 91 THR A C 1
ATOM 707 O O . THR A 1 91 ? -15.111 -9.651 -7.257 1.00 95.56 91 THR A O 1
ATOM 710 N N . VAL A 1 92 ? -14.179 -11.218 -5.939 1.00 95.62 92 VAL A N 1
ATOM 711 C CA . VAL A 1 92 ? -13.236 -10.338 -5.252 1.00 95.62 92 VAL A CA 1
ATOM 712 C C . VAL A 1 92 ? -11.902 -10.409 -5.991 1.00 95.62 92 VAL A C 1
ATOM 714 O O . VAL A 1 92 ? -11.051 -11.255 -5.714 1.00 95.62 92 VAL A O 1
ATOM 717 N N . CYS A 1 93 ? -11.727 -9.520 -6.966 1.00 96.12 93 CYS A N 1
ATOM 718 C CA . CYS A 1 93 ? -10.555 -9.501 -7.836 1.00 96.12 93 CYS A CA 1
ATOM 719 C C . CYS A 1 93 ? -10.068 -8.081 -8.158 1.00 96.12 93 CYS A C 1
ATOM 721 O O . CYS A 1 93 ? -10.823 -7.111 -8.083 1.00 96.12 93 CYS A O 1
ATOM 723 N N . GLY A 1 94 ? -8.809 -7.986 -8.585 1.00 95.06 94 GLY A N 1
ATOM 724 C CA . GLY A 1 94 ? -8.146 -6.752 -9.000 1.00 95.06 94 GLY A CA 1
ATOM 725 C C . GLY A 1 94 ? -7.610 -5.914 -7.838 1.00 95.06 94 GLY A C 1
ATOM 726 O O . GLY A 1 94 ? -8.108 -5.966 -6.713 1.00 95.06 94 GLY A O 1
ATOM 727 N N . VAL A 1 95 ? -6.580 -5.111 -8.120 1.00 94.12 95 VAL A N 1
ATOM 728 C CA . VAL A 1 95 ? -6.041 -4.140 -7.160 1.00 94.12 95 VAL A CA 1
ATOM 729 C C . VAL A 1 95 ? -6.826 -2.834 -7.244 1.00 94.12 95 VAL A C 1
ATOM 731 O O . VAL A 1 95 ? -6.886 -2.183 -8.287 1.00 94.12 95 VAL A O 1
ATOM 734 N N . SER A 1 96 ? -7.458 -2.445 -6.139 1.00 87.81 96 SER A N 1
ATOM 735 C CA . SER A 1 96 ? -8.325 -1.262 -6.080 1.00 87.81 96 SER A CA 1
ATOM 736 C C . SER A 1 96 ? -7.763 -0.136 -5.225 1.00 87.81 96 SER A C 1
ATOM 738 O O . SER A 1 96 ? -8.215 0.993 -5.374 1.00 87.81 96 SER A O 1
ATOM 740 N N . HIS A 1 97 ? -6.773 -0.415 -4.379 1.00 97.06 97 HIS A N 1
ATOM 741 C CA . HIS A 1 97 ? -6.215 0.556 -3.446 1.00 97.06 97 HIS A CA 1
ATOM 742 C C . HIS A 1 97 ? -4.693 0.581 -3.538 1.00 97.06 97 HIS A C 1
ATOM 744 O O . HIS A 1 97 ? -4.055 -0.469 -3.637 1.00 97.06 97 HIS A O 1
ATOM 750 N N . VAL A 1 98 ? -4.116 1.778 -3.465 1.00 98.38 98 VAL A N 1
ATOM 751 C CA . VAL A 1 98 ? -2.676 1.974 -3.280 1.00 98.38 98 VAL A CA 1
ATOM 752 C C . VAL A 1 98 ? -2.460 2.600 -1.909 1.00 98.38 98 VAL A C 1
ATOM 754 O O . VAL A 1 98 ? -3.019 3.652 -1.601 1.00 98.38 98 VAL A O 1
ATOM 757 N N . LEU A 1 99 ? -1.685 1.920 -1.072 1.00 98.56 99 LEU A N 1
ATOM 758 C CA . LEU A 1 99 ? -1.310 2.329 0.270 1.00 98.56 99 LEU A CA 1
ATOM 759 C C . LEU A 1 99 ? 0.141 2.800 0.236 1.00 98.56 99 LEU A C 1
ATOM 761 O O . LEU A 1 99 ? 1.068 2.011 0.083 1.00 98.56 99 LEU A O 1
ATOM 765 N N . TRP A 1 100 ? 0.316 4.102 0.406 1.00 98.50 100 TRP A N 1
ATOM 766 C CA . TRP A 1 100 ? 1.613 4.760 0.452 1.00 98.50 100 TRP A CA 1
ATOM 767 C C . TRP A 1 100 ? 2.047 4.896 1.899 1.00 98.50 100 TRP A C 1
ATOM 769 O O . TRP A 1 100 ? 1.338 5.530 2.687 1.00 98.50 100 TRP A O 1
ATOM 779 N N . THR A 1 101 ? 3.180 4.307 2.271 1.00 98.19 101 THR A N 1
ATOM 780 C CA . THR A 1 101 ? 3.676 4.371 3.648 1.00 98.19 101 THR A CA 1
ATOM 781 C C . THR A 1 101 ? 4.712 5.480 3.819 1.00 98.19 101 THR A C 1
ATOM 783 O O . THR A 1 101 ? 5.268 6.027 2.866 1.00 98.19 101 THR A O 1
ATOM 786 N N . GLY A 1 102 ? 4.957 5.879 5.059 1.00 96.62 102 GLY A N 1
ATOM 787 C CA . GLY A 1 102 ? 6.016 6.821 5.390 1.00 96.62 102 GLY A CA 1
ATOM 788 C C . GLY A 1 102 ? 6.298 6.833 6.879 1.00 96.62 102 GLY A C 1
ATOM 789 O O . GLY A 1 102 ? 5.721 6.056 7.651 1.00 96.62 102 GLY A O 1
ATOM 790 N N . LYS A 1 103 ? 7.170 7.746 7.301 1.00 95.00 103 LYS A N 1
ATOM 791 C CA . LYS A 1 103 ? 7.607 7.795 8.691 1.00 95.00 103 LYS A CA 1
ATOM 792 C C . LYS A 1 103 ? 6.439 8.137 9.634 1.00 95.00 103 LYS A C 1
ATOM 794 O O . LYS A 1 103 ? 5.657 9.054 9.350 1.00 95.00 103 LYS A O 1
ATOM 799 N N . PRO A 1 104 ? 6.306 7.435 10.776 1.00 95.12 104 PRO A N 1
ATOM 800 C CA . PRO A 1 104 ? 5.349 7.807 11.810 1.00 95.12 104 PRO A CA 1
ATOM 801 C C . PRO A 1 104 ? 5.644 9.215 12.333 1.00 95.12 104 PRO A C 1
ATOM 803 O O . PRO A 1 104 ? 6.799 9.604 12.494 1.00 95.12 104 PRO A O 1
ATOM 806 N N . THR A 1 105 ? 4.592 9.974 12.631 1.00 92.38 105 THR A N 1
ATOM 807 C CA . THR A 1 105 ? 4.704 11.350 13.153 1.00 92.38 105 THR A CA 1
ATOM 808 C C . THR A 1 105 ? 4.250 11.483 14.603 1.00 92.38 105 THR A C 1
ATOM 810 O O . THR A 1 105 ? 4.453 12.531 15.206 1.00 92.38 105 THR A O 1
ATOM 813 N N . GLN A 1 106 ? 3.653 10.428 15.163 1.00 94.44 106 GLN A N 1
ATOM 814 C CA . GLN A 1 106 ? 3.102 10.408 16.514 1.00 94.44 106 GLN A CA 1
ATOM 815 C C . GLN A 1 106 ? 3.857 9.412 17.388 1.00 94.44 106 GLN A C 1
ATOM 817 O O . GLN A 1 106 ? 4.242 8.334 16.930 1.00 94.44 106 GLN A O 1
ATOM 822 N N . GLU A 1 107 ? 4.035 9.760 18.660 1.00 93.94 107 GLU A N 1
ATOM 823 C CA . GLU A 1 107 ? 4.618 8.857 19.647 1.00 93.94 107 GLU A CA 1
ATOM 824 C C . GLU A 1 107 ? 3.763 7.585 19.784 1.00 93.94 107 GLU A C 1
ATOM 826 O O . GLU A 1 107 ? 2.534 7.641 19.832 1.00 93.94 107 GLU A O 1
ATOM 831 N N . GLY A 1 108 ? 4.417 6.421 19.794 1.00 93.19 108 GLY A N 1
ATOM 832 C CA . GLY A 1 108 ? 3.755 5.114 19.850 1.00 93.19 108 GLY A CA 1
ATOM 833 C C . GLY A 1 108 ? 3.183 4.606 18.519 1.00 93.19 108 GLY A C 1
ATOM 834 O O . GLY A 1 108 ? 2.744 3.458 18.463 1.00 93.19 108 GLY A O 1
ATOM 835 N N . ALA A 1 109 ? 3.206 5.399 17.441 1.00 93.88 109 ALA A N 1
ATOM 836 C CA . ALA A 1 109 ? 2.792 4.934 16.119 1.00 93.88 109 ALA A CA 1
ATOM 837 C C . ALA A 1 109 ? 3.890 4.089 15.454 1.00 93.88 109 ALA A C 1
ATOM 839 O O . ALA A 1 109 ? 5.055 4.477 15.410 1.00 93.88 109 ALA A O 1
ATOM 840 N N . THR A 1 110 ? 3.503 2.941 14.897 1.00 90.44 110 THR A N 1
ATOM 841 C CA . THR A 1 110 ? 4.430 2.018 14.221 1.00 90.44 110 THR A CA 1
ATOM 842 C C . THR A 1 110 ? 4.674 2.395 12.760 1.00 90.44 110 THR A C 1
ATOM 844 O O . THR A 1 110 ? 5.757 2.163 12.240 1.00 90.44 110 THR A O 1
ATOM 847 N N . ALA A 1 111 ? 3.676 2.988 12.102 1.00 90.19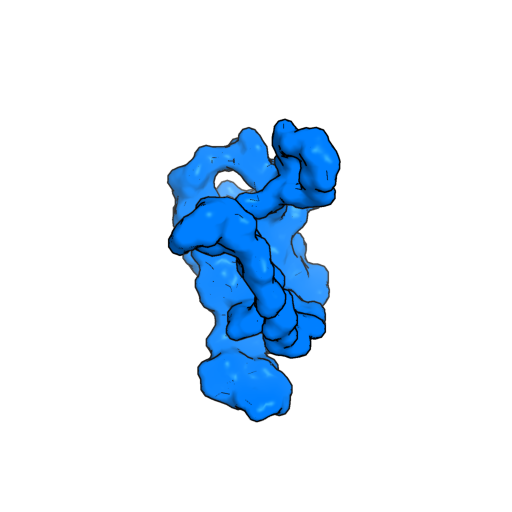 111 ALA A N 1
ATOM 848 C CA . ALA A 1 111 ? 3.730 3.397 10.702 1.00 90.19 111 ALA A CA 1
ATOM 849 C C . ALA A 1 111 ? 2.791 4.585 10.451 1.00 90.19 111 ALA A C 1
ATOM 851 O O . ALA A 1 111 ? 1.890 4.864 11.249 1.00 90.19 111 ALA A O 1
ATOM 852 N N . ARG A 1 112 ? 2.973 5.257 9.313 1.00 94.00 112 ARG A N 1
ATOM 853 C CA . ARG A 1 112 ? 2.006 6.197 8.738 1.00 94.00 112 ARG A CA 1
ATOM 854 C C . ARG A 1 112 ? 1.671 5.748 7.325 1.00 94.00 112 ARG A C 1
ATOM 856 O O . ARG A 1 112 ? 2.553 5.267 6.622 1.00 94.00 112 ARG A O 1
ATOM 863 N N . ASN A 1 113 ? 0.424 5.936 6.906 1.00 96.44 113 ASN A N 1
ATOM 864 C CA . ASN A 1 113 ? 0.029 5.697 5.527 1.00 96.44 113 ASN A CA 1
ATOM 865 C C . ASN A 1 113 ? -1.033 6.685 5.035 1.00 96.44 113 ASN A C 1
ATOM 867 O O . ASN A 1 113 ? -1.698 7.343 5.838 1.00 96.44 113 ASN A O 1
ATOM 871 N N . ALA A 1 114 ? -1.178 6.746 3.714 1.00 96.50 114 ALA A N 1
ATOM 872 C CA . ALA A 1 114 ? -2.332 7.297 3.024 1.00 96.50 114 ALA A CA 1
ATOM 873 C C . ALA A 1 114 ? -2.785 6.308 1.941 1.00 96.50 114 ALA A C 1
ATOM 875 O O . ALA A 1 114 ? -1.957 5.669 1.291 1.00 96.50 114 ALA A O 1
ATOM 876 N N . VAL A 1 115 ? -4.099 6.171 1.772 1.00 95.75 115 VAL A N 1
ATOM 877 C CA . VAL A 1 115 ? -4.717 5.199 0.860 1.00 95.75 115 VAL A CA 1
ATOM 878 C C . VAL A 1 115 ? -5.548 5.934 -0.183 1.00 95.75 115 VAL A C 1
ATOM 880 O O . VAL A 1 115 ? -6.350 6.794 0.188 1.00 95.75 115 VAL A O 1
ATOM 883 N N . PHE A 1 116 ? -5.391 5.555 -1.455 1.00 89.12 116 PHE A N 1
ATOM 884 C CA . PHE A 1 116 ? -6.106 6.126 -2.601 1.00 89.12 116 PHE A CA 1
ATOM 885 C C . PHE A 1 116 ? -6.561 5.062 -3.606 1.00 89.12 116 PHE A C 1
ATOM 887 O O . PHE A 1 116 ? -5.862 4.033 -3.785 1.00 89.12 116 PHE A O 1
#

Secondary structure (DSSP, 8-state):
-EEEETTEEEEE---PPP-EEEEEEEEEEETTTEEEEEEEEESSSEEEEE--BTTB--GGGS-HHHHHHHHHHHHHHHHHH---EETTEEEEES--EEEEEE---STT---EEEE-

InterPro domains:
  IPR008794 Proline racemase family [PF05544] (2-116)
  IPR008794 Proline racemase family [PTHR33442] (4-115)

Foldseek 3Di:
DFDDDPPDTDDDDDDFDDKDWPAAQQWFQFVPQGIFTWTWMDGPAIETEGDDDDSRNFPVVDDPVRCVVRWVRVQVRVQVRDWAADPVHRVRTGHDKYWTWHDDPDPPDPTDIDMD